Protein AF-A0A497FH61-F1 (afdb_monomer_lite)

pLDDT: mean 89.68, std 10.69, range [43.06, 98.56]

Sequence (73 aa):
IGLSIVQLLSIEKNILHIRDVDIVDGTPLLDIKPYVPQFDERDNARIGWLEKKIARLQISRDDGRFAGKDKEK

Foldseek 3Di:
DDDDDWDFDDDDPPDTDTDPDPDDPPDDDDDDAFDQCVVDPDPPGDRPPCVVVNVCPVVDDDPCPPPDPPDDD

Secondary structure (DSSP, 8-state):
------EEEEEETTEEEEES----TTPPP-------TTTS--TT---GGGTTTGGGTTT----STT-------

Structure (mmCIF, N/CA/C/O backbone):
data_AF-A0A497FH61-F1
#
_entry.id   AF-A0A497FH61-F1
#
loop_
_atom_site.group_PDB
_atom_s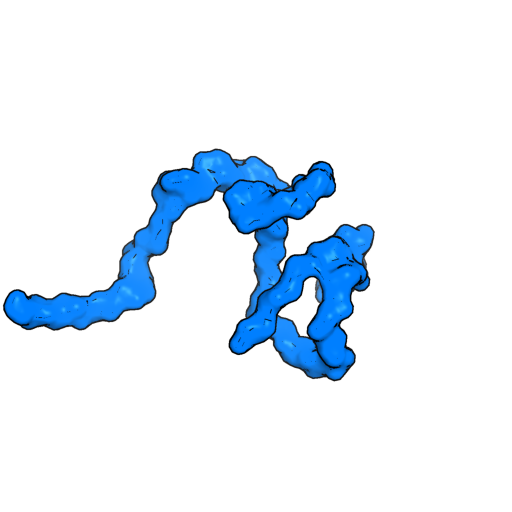ite.id
_atom_site.type_symbol
_atom_site.label_atom_id
_atom_site.label_alt_id
_atom_site.label_comp_id
_atom_site.label_asym_id
_atom_site.label_entity_id
_atom_site.label_seq_id
_atom_site.pdbx_PDB_ins_code
_atom_site.Cartn_x
_atom_site.Cartn_y
_atom_site.Cartn_z
_atom_site.occupancy
_atom_site.B_iso_or_equiv
_atom_site.auth_seq_id
_atom_site.auth_comp_id
_atom_site.auth_asym_id
_atom_site.auth_atom_id
_atom_site.pdbx_PDB_model_num
ATOM 1 N N . ILE A 1 1 ? -0.716 -14.585 10.098 1.00 90.56 1 ILE A N 1
ATOM 2 C CA . ILE A 1 1 ? -0.916 -13.259 9.468 1.00 90.56 1 ILE A CA 1
ATOM 3 C C . ILE A 1 1 ? -1.540 -13.524 8.110 1.00 90.56 1 ILE A C 1
ATOM 5 O O . ILE A 1 1 ? -0.979 -14.334 7.383 1.00 90.56 1 ILE A O 1
ATOM 9 N N . GLY A 1 2 ? -2.713 -12.955 7.828 1.00 94.56 2 GLY A N 1
ATOM 10 C CA . GLY A 1 2 ? -3.345 -13.057 6.508 1.00 94.56 2 GLY A CA 1
ATOM 11 C C . GLY A 1 2 ? -2.722 -12.069 5.521 1.00 94.56 2 GLY A C 1
ATOM 12 O O . GLY A 1 2 ? -2.212 -11.030 5.941 1.00 94.56 2 GLY A O 1
ATOM 13 N N . LEU A 1 3 ? -2.747 -12.406 4.233 1.00 94.38 3 LEU A N 1
ATOM 14 C CA . LEU A 1 3 ? -2.283 -11.551 3.143 1.00 94.38 3 LEU A CA 1
ATOM 15 C C . LEU A 1 3 ? -3.302 -11.625 2.010 1.00 94.38 3 LEU A C 1
ATOM 17 O O . LEU A 1 3 ? -3.565 -12.712 1.505 1.00 94.38 3 LEU A O 1
ATOM 21 N N . SER A 1 4 ? -3.817 -10.469 1.603 1.00 93.44 4 SER A N 1
ATOM 22 C CA . SER A 1 4 ? -4.779 -10.347 0.507 1.00 93.44 4 SER A CA 1
ATOM 23 C C . SER A 1 4 ? -4.267 -9.316 -0.495 1.00 93.44 4 SER A C 1
ATOM 25 O O . SER A 1 4 ? -3.829 -8.228 -0.110 1.00 93.44 4 SER A O 1
ATOM 27 N N . ILE A 1 5 ? -4.318 -9.649 -1.785 1.00 93.62 5 ILE A N 1
ATOM 28 C CA . ILE A 1 5 ? -4.042 -8.708 -2.875 1.00 93.62 5 ILE A CA 1
ATOM 29 C C . ILE A 1 5 ? -5.378 -8.128 -3.326 1.00 93.62 5 ILE A C 1
ATOM 31 O O . ILE A 1 5 ? -6.220 -8.844 -3.859 1.00 93.62 5 ILE A O 1
ATOM 35 N N . VAL A 1 6 ? -5.551 -6.826 -3.120 1.00 95.06 6 VAL A N 1
ATOM 36 C CA . VAL A 1 6 ? -6.814 -6.119 -3.361 1.00 95.06 6 VAL A CA 1
ATOM 37 C C . VAL A 1 6 ? -6.641 -5.041 -4.421 1.00 95.06 6 VAL A C 1
ATOM 39 O O . VAL A 1 6 ? -5.553 -4.484 -4.596 1.00 95.06 6 VAL A O 1
ATOM 42 N N . GLN A 1 7 ? -7.726 -4.702 -5.113 1.00 94.81 7 GLN A N 1
ATOM 43 C CA . GLN A 1 7 ? -7.721 -3.567 -6.029 1.00 94.81 7 GLN A CA 1
ATOM 44 C C . GLN A 1 7 ? -8.094 -2.284 -5.288 1.00 94.81 7 GLN A C 1
ATOM 46 O O . GLN A 1 7 ? -9.178 -2.179 -4.718 1.00 94.81 7 GLN A O 1
ATOM 51 N N . LEU A 1 8 ? -7.218 -1.280 -5.367 1.00 95.81 8 LEU A N 1
ATOM 52 C CA . LEU A 1 8 ? -7.490 0.072 -4.888 1.00 95.81 8 LEU A CA 1
ATOM 53 C C . LEU A 1 8 ? -8.386 0.827 -5.879 1.00 95.81 8 LEU A C 1
ATOM 55 O O . LEU A 1 8 ? -8.042 0.965 -7.053 1.00 95.81 8 LEU A O 1
ATOM 59 N N . LEU A 1 9 ? -9.520 1.329 -5.393 1.00 97.00 9 LEU A N 1
ATOM 60 C CA . LEU A 1 9 ? -10.508 2.073 -6.176 1.00 97.00 9 LEU A CA 1
ATOM 61 C C . LEU A 1 9 ? -10.332 3.585 -6.019 1.00 97.00 9 LEU A C 1
ATOM 63 O O . LEU A 1 9 ? -10.284 4.309 -7.013 1.00 97.00 9 LEU A O 1
ATOM 67 N N . SER A 1 10 ? -10.200 4.065 -4.782 1.00 98.00 10 SER A N 1
ATOM 68 C CA . SER A 1 10 ? -9.982 5.481 -4.480 1.00 98.00 10 SER A CA 1
ATOM 69 C C . SER A 1 10 ? -9.290 5.674 -3.129 1.00 98.00 10 SER A C 1
ATOM 71 O O . SER A 1 10 ? -9.208 4.762 -2.302 1.00 98.00 10 SER A O 1
ATOM 73 N N . ILE A 1 11 ?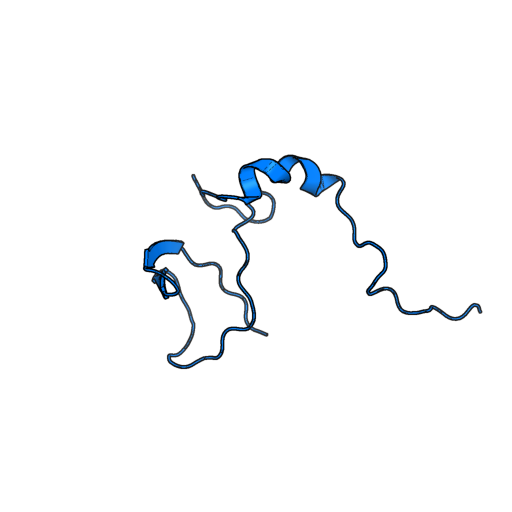 -8.761 6.882 -2.929 1.00 97.19 11 ILE A N 1
ATOM 74 C CA . ILE A 1 11 ? -8.116 7.313 -1.689 1.00 97.19 11 ILE A CA 1
ATOM 75 C C . ILE A 1 11 ? -8.832 8.569 -1.204 1.00 97.19 11 ILE A C 1
ATOM 77 O O . ILE A 1 11 ? -8.885 9.568 -1.920 1.00 97.19 11 ILE A O 1
ATOM 81 N N . GLU A 1 12 ? -9.326 8.536 0.028 1.00 98.56 12 GLU A N 1
ATOM 82 C CA . GLU A 1 12 ? -9.990 9.658 0.687 1.00 98.56 12 GLU A CA 1
ATOM 83 C C . GLU A 1 12 ? -9.323 9.920 2.036 1.00 98.56 12 GLU A C 1
ATOM 85 O O . GLU A 1 12 ? -9.617 9.271 3.038 1.00 98.56 12 GLU A O 1
ATOM 90 N N . LYS A 1 13 ? -8.392 10.882 2.070 1.00 97.81 13 LYS A N 1
ATOM 91 C CA . LYS A 1 13 ? -7.531 11.145 3.238 1.00 97.81 13 LYS A CA 1
ATOM 92 C C . LYS A 1 13 ? -6.804 9.865 3.684 1.00 97.81 13 LYS A C 1
ATOM 94 O O . LYS A 1 13 ? -5.853 9.452 3.032 1.00 97.81 13 LYS A O 1
ATOM 99 N N . ASN A 1 14 ? -7.239 9.262 4.789 1.00 97.38 14 ASN A N 1
ATOM 100 C CA . ASN A 1 14 ? -6.685 8.051 5.389 1.00 97.38 14 ASN A CA 1
ATOM 101 C C . ASN A 1 14 ? -7.560 6.805 5.152 1.00 97.38 14 ASN A C 1
ATOM 103 O O . ASN A 1 14 ? -7.328 5.780 5.789 1.00 97.38 14 ASN A O 1
ATOM 107 N N . ILE A 1 15 ? -8.567 6.898 4.280 1.00 98.12 15 ILE A N 1
ATOM 108 C CA . ILE A 1 15 ? -9.463 5.801 3.911 1.00 98.12 15 ILE A CA 1
ATOM 109 C C . ILE A 1 15 ? -9.099 5.320 2.506 1.00 98.12 15 ILE A C 1
ATOM 111 O O . ILE A 1 15 ? -8.993 6.115 1.569 1.00 98.12 15 ILE A O 1
ATOM 115 N N . LEU A 1 16 ? -8.910 4.009 2.368 1.00 97.75 16 LEU A N 1
ATOM 116 C CA . LEU A 1 16 ? -8.715 3.337 1.088 1.00 97.75 16 LEU A CA 1
ATOM 117 C C . LEU A 1 16 ? -9.984 2.563 0.751 1.00 97.75 16 LEU A C 1
ATOM 119 O O . LEU A 1 16 ? -10.366 1.653 1.484 1.00 97.75 16 LEU A O 1
ATOM 123 N N . HIS A 1 17 ? -10.613 2.903 -0.369 1.00 98.12 17 HIS A N 1
ATOM 124 C CA . HIS A 1 17 ? -11.732 2.131 -0.898 1.00 98.12 17 HIS A CA 1
ATOM 125 C C . HIS A 1 17 ? -11.169 1.018 -1.777 1.00 98.12 17 HIS A C 1
ATOM 127 O O . 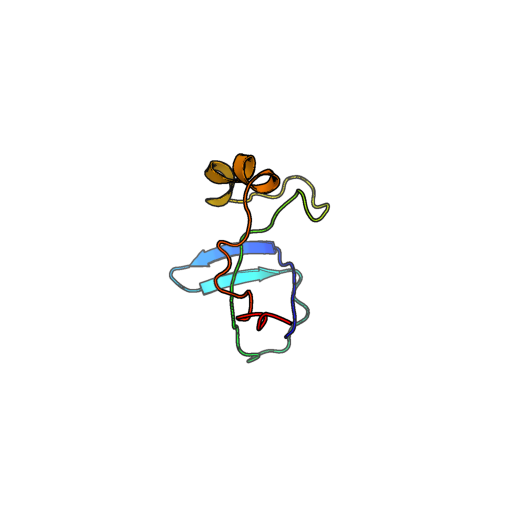HIS A 1 17 ? -10.458 1.296 -2.746 1.00 98.12 17 HIS A O 1
ATOM 133 N N . ILE A 1 18 ? -11.448 -0.237 -1.428 1.00 97.56 18 ILE A N 1
ATOM 134 C CA . ILE A 1 18 ? -10.860 -1.422 -2.067 1.00 97.56 18 ILE A CA 1
ATOM 135 C C . ILE A 1 18 ? -11.936 -2.419 -2.507 1.00 97.56 18 ILE A C 1
ATOM 137 O O . ILE A 1 18 ? -13.059 -2.394 -2.008 1.00 97.56 18 ILE A O 1
ATOM 141 N N . ARG A 1 19 ? -11.579 -3.322 -3.422 1.00 96.44 19 ARG A N 1
ATOM 142 C CA . ARG A 1 19 ? -12.373 -4.510 -3.775 1.00 96.44 19 ARG A CA 1
ATOM 143 C C . ARG A 1 19 ? -11.498 -5.759 -3.860 1.00 96.44 19 ARG A C 1
ATOM 145 O O . ARG A 1 19 ? -10.277 -5.660 -3.760 1.00 96.44 19 ARG A O 1
ATOM 152 N N . ASP A 1 20 ? -12.136 -6.902 -4.094 1.00 94.62 20 ASP A N 1
ATOM 153 C CA . ASP A 1 20 ? -11.508 -8.230 -4.154 1.00 94.62 20 ASP A CA 1
ATOM 154 C C . ASP A 1 20 ? -10.925 -8.664 -2.794 1.00 94.62 20 ASP A C 1
ATOM 156 O O . ASP A 1 20 ? -9.863 -9.274 -2.723 1.00 94.62 20 ASP A O 1
ATOM 160 N N . VAL A 1 21 ? -11.613 -8.302 -1.702 1.00 94.06 21 VAL A N 1
ATOM 161 C CA . VAL A 1 21 ? -11.209 -8.597 -0.320 1.00 94.06 21 VAL A CA 1
ATOM 162 C C . VAL A 1 21 ? -11.928 -9.832 0.227 1.00 94.06 21 VAL A C 1
ATOM 164 O O . VAL A 1 21 ? -13.131 -10.002 0.038 1.00 94.06 21 VAL A O 1
ATOM 167 N N . ASP A 1 22 ? -11.185 -10.667 0.946 1.00 93.12 22 ASP A N 1
ATOM 168 C CA . ASP A 1 22 ? -11.616 -11.905 1.602 1.00 93.12 22 ASP A CA 1
ATOM 169 C C . ASP A 1 22 ? -11.418 -11.829 3.131 1.00 93.12 22 ASP A C 1
ATOM 171 O O . ASP A 1 22 ? -10.954 -12.763 3.782 1.00 93.12 22 ASP A O 1
ATOM 175 N N . ILE A 1 23 ? -11.760 -10.678 3.717 1.00 94.75 23 ILE A N 1
ATOM 176 C CA . ILE A 1 23 ? -11.501 -10.336 5.121 1.00 94.75 23 ILE A CA 1
ATOM 177 C C . ILE A 1 23 ? -12.817 -9.934 5.797 1.00 94.75 23 ILE A C 1
ATOM 179 O O . ILE A 1 23 ? -13.625 -9.209 5.220 1.00 94.75 23 ILE A O 1
ATOM 183 N N . VAL A 1 24 ? -13.031 -10.396 7.031 1.00 97.00 24 VAL A N 1
ATOM 184 C CA . VAL A 1 24 ? -14.220 -10.057 7.828 1.00 97.00 24 VAL A CA 1
ATOM 185 C C . VAL A 1 24 ? -14.130 -8.619 8.342 1.00 97.00 24 VAL A C 1
ATOM 187 O O . VAL A 1 24 ? -13.047 -8.138 8.689 1.00 97.00 24 VAL A O 1
ATOM 190 N N . ASP A 1 25 ? -15.276 -7.948 8.433 1.00 97.06 25 ASP A N 1
ATOM 191 C CA . ASP A 1 25 ? -15.379 -6.604 9.001 1.00 97.06 25 ASP A CA 1
ATOM 192 C C . ASP A 1 25 ? -14.758 -6.508 10.410 1.00 97.06 25 ASP A C 1
ATOM 194 O O . ASP A 1 25 ? -14.832 -7.438 11.216 1.00 97.06 25 ASP A O 1
ATOM 198 N N . GLY A 1 26 ? -14.098 -5.383 10.689 1.00 96.56 26 GLY A N 1
ATOM 199 C CA . GLY A 1 26 ? -13.381 -5.140 11.945 1.00 96.56 26 GLY A CA 1
ATOM 200 C C . GLY A 1 26 ? -12.038 -5.870 12.108 1.00 96.56 26 GLY A C 1
ATOM 201 O O . GLY A 1 26 ? -11.389 -5.699 13.142 1.00 96.56 26 GLY A O 1
ATOM 202 N N . THR A 1 27 ? -11.580 -6.654 11.121 1.00 97.50 27 THR A N 1
ATOM 203 C CA . THR A 1 27 ? -10.263 -7.317 11.193 1.00 97.50 27 THR A CA 1
ATOM 204 C C . THR A 1 27 ? -9.125 -6.281 11.263 1.00 97.50 27 THR A C 1
ATOM 206 O O . THR A 1 27 ? -9.040 -5.418 10.386 1.00 97.50 27 THR A O 1
ATOM 209 N N . PRO A 1 28 ? -8.210 -6.353 12.254 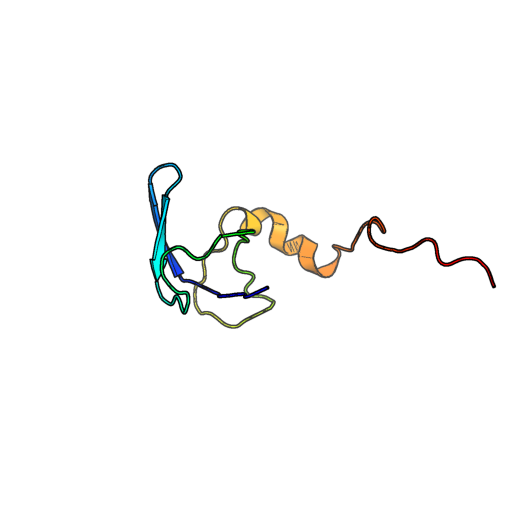1.00 97.75 28 PRO A N 1
ATOM 210 C CA . PRO A 1 28 ? -7.106 -5.401 12.375 1.00 97.75 28 PRO A CA 1
ATOM 211 C C . PRO A 1 28 ? -6.116 -5.459 11.202 1.00 97.75 28 PRO A C 1
ATOM 213 O O . PRO A 1 28 ? -5.631 -6.529 10.831 1.00 97.75 28 PRO A O 1
ATOM 216 N N . LEU A 1 29 ? -5.757 -4.289 10.671 1.00 96.75 29 LEU A N 1
ATOM 217 C CA . LEU A 1 29 ? -4.756 -4.129 9.618 1.00 96.75 29 LEU A CA 1
ATOM 218 C C . LEU A 1 29 ? -3.356 -3.942 10.219 1.00 96.75 29 LEU A C 1
ATOM 220 O O . LEU A 1 29 ? -3.156 -3.083 11.075 1.00 96.75 29 LEU A O 1
ATOM 224 N N . LEU A 1 30 ? -2.383 -4.719 9.738 1.00 97.88 30 LEU A N 1
ATOM 225 C CA . LEU A 1 30 ? -0.991 -4.631 10.195 1.00 97.88 30 LEU A CA 1
ATOM 226 C C . LEU A 1 30 ? -0.105 -3.785 9.278 1.00 97.88 30 LEU A C 1
ATOM 228 O O . LEU A 1 30 ? 0.743 -3.045 9.769 1.00 97.88 30 LEU A O 1
ATOM 232 N N . ASP A 1 31 ? -0.263 -3.913 7.959 1.00 97.19 31 ASP A N 1
ATOM 233 C CA . ASP A 1 31 ? 0.624 -3.276 6.984 1.00 97.19 31 ASP A CA 1
ATOM 234 C C . ASP A 1 31 ? -0.033 -3.165 5.598 1.00 97.19 31 ASP A C 1
ATOM 236 O O . ASP A 1 31 ? -0.918 -3.950 5.258 1.00 97.19 31 ASP A O 1
ATOM 240 N N . ILE A 1 32 ? 0.425 -2.204 4.790 1.00 95.88 32 ILE A N 1
ATOM 241 C CA . ILE A 1 32 ? 0.019 -2.012 3.392 1.00 95.88 32 ILE A CA 1
ATOM 242 C C . ILE A 1 32 ? 1.275 -1.901 2.530 1.00 95.88 32 ILE A C 1
ATOM 244 O O . ILE A 1 32 ? 2.170 -1.097 2.801 1.00 95.88 32 ILE A O 1
ATOM 248 N N . LYS A 1 33 ? 1.311 -2.655 1.428 1.00 93.94 33 LYS A N 1
ATOM 249 C CA . LYS A 1 33 ? 2.381 -2.580 0.428 1.00 93.94 33 LYS A CA 1
ATOM 250 C C . LYS A 1 33 ? 1.809 -2.365 -0.975 1.00 93.94 33 LYS A C 1
ATOM 252 O O . LYS A 1 33 ? 0.715 -2.849 -1.258 1.00 93.94 33 LYS A O 1
ATOM 257 N N . PRO A 1 34 ? 2.527 -1.646 -1.859 1.00 93.75 34 PRO A N 1
ATOM 258 C CA . PRO A 1 34 ? 2.156 -1.583 -3.265 1.00 93.75 34 PRO A CA 1
ATOM 259 C C . PRO A 1 34 ? 2.281 -2.975 -3.895 1.00 93.75 34 PRO A C 1
ATOM 261 O O . PRO A 1 34 ? 3.169 -3.748 -3.531 1.00 93.75 34 PRO A O 1
ATOM 264 N N . TYR A 1 35 ? 1.418 -3.264 -4.866 1.00 93.88 35 TYR A N 1
ATOM 265 C CA . TYR A 1 35 ? 1.508 -4.477 -5.672 1.00 93.88 35 TYR A CA 1
ATOM 266 C C . TYR A 1 35 ? 2.816 -4.515 -6.482 1.00 93.88 35 TYR A C 1
ATOM 268 O O . TYR A 1 35 ? 3.295 -3.475 -6.941 1.00 93.88 35 TYR A O 1
ATOM 276 N N . VAL A 1 36 ? 3.385 -5.711 -6.670 1.00 92.69 36 VAL A N 1
ATOM 277 C CA . VAL A 1 36 ? 4.654 -5.927 -7.385 1.00 92.69 36 VAL A CA 1
ATOM 278 C C . VAL A 1 36 ? 4.433 -6.919 -8.541 1.00 92.69 36 VAL A C 1
ATOM 280 O O . VAL A 1 36 ? 4.426 -8.123 -8.301 1.00 92.69 36 VAL A O 1
ATOM 283 N N . PRO A 1 37 ? 4.297 -6.447 -9.795 1.00 90.50 37 PRO A N 1
ATOM 284 C CA . PRO A 1 37 ? 4.013 -7.281 -10.969 1.00 90.50 37 PRO A CA 1
ATOM 285 C C . PRO A 1 37 ? 5.061 -8.357 -11.267 1.00 90.50 37 PRO A C 1
ATOM 287 O O . PRO A 1 37 ? 4.797 -9.302 -11.989 1.00 90.50 37 PRO A O 1
ATOM 290 N N . GLN A 1 38 ? 6.277 -8.219 -10.742 1.00 88.12 38 GLN A N 1
ATOM 291 C CA . GLN A 1 38 ? 7.331 -9.223 -10.891 1.00 88.12 38 GLN A CA 1
ATOM 292 C C . GLN A 1 38 ? 7.099 -10.468 -10.025 1.00 88.12 38 GLN A C 1
ATOM 294 O O . GLN A 1 38 ? 7.792 -11.463 -10.219 1.00 88.12 38 GLN A O 1
ATOM 299 N N . PHE A 1 39 ? 6.198 -10.401 -9.042 1.00 87.69 39 PHE A N 1
ATOM 300 C CA . PHE A 1 39 ? 5.917 -11.501 -8.117 1.00 87.69 39 PHE A CA 1
ATOM 301 C C . PHE A 1 39 ? 4.568 -12.174 -8.363 1.00 87.69 39 PHE A C 1
ATOM 303 O O . PHE A 1 39 ? 4.331 -13.237 -7.798 1.00 87.69 39 PHE A O 1
ATOM 310 N N . ASP A 1 40 ? 3.697 -11.563 -9.165 1.00 88.94 40 ASP A N 1
ATOM 311 C CA . ASP A 1 40 ? 2.346 -12.049 -9.430 1.00 88.94 40 ASP A CA 1
ATOM 312 C C . ASP A 1 40 ? 1.820 -11.458 -10.753 1.00 88.94 40 ASP A C 1
ATOM 314 O O . ASP A 1 40 ? 2.239 -10.372 -11.175 1.00 88.94 40 ASP A O 1
ATOM 318 N N . GLU A 1 41 ? 0.880 -12.136 -11.405 1.00 86.25 41 GLU A N 1
ATOM 319 C CA . GLU A 1 41 ? 0.362 -11.770 -12.725 1.00 86.25 41 GLU A CA 1
ATOM 320 C C . GLU A 1 41 ? -0.995 -11.057 -12.620 1.00 86.25 41 GLU A C 1
ATOM 322 O O . GLU A 1 41 ? -2.055 -11.658 -12.440 1.00 86.25 41 GLU A O 1
ATOM 327 N N . ARG A 1 42 ? -0.965 -9.729 -12.771 1.00 86.00 42 ARG A N 1
ATOM 328 C CA . ARG A 1 42 ? -2.150 -8.874 -12.918 1.00 86.00 42 ARG A CA 1
ATOM 329 C C . ARG A 1 42 ? -1.914 -7.907 -14.066 1.00 86.00 42 ARG A C 1
ATOM 331 O O . ARG A 1 42 ? -0.981 -7.100 -14.026 1.00 86.00 42 ARG A O 1
ATOM 338 N N . ASP A 1 43 ? -2.796 -7.949 -15.054 1.00 85.44 43 ASP A N 1
ATOM 339 C CA . ASP A 1 43 ? -2.708 -7.067 -16.210 1.00 85.44 43 ASP A CA 1
ATOM 340 C C . ASP A 1 43 ? -2.873 -5.597 -15.814 1.00 85.44 43 ASP A C 1
ATOM 342 O O . ASP A 1 43 ? -3.759 -5.229 -15.039 1.00 85.44 43 ASP A O 1
ATOM 346 N N . ASN A 1 44 ? -2.031 -4.737 -16.393 1.00 85.56 44 ASN A N 1
ATOM 347 C CA . ASN A 1 44 ? -2.117 -3.276 -16.286 1.00 85.56 44 ASN A CA 1
ATOM 348 C C . ASN A 1 44 ? -2.127 -2.726 -14.845 1.00 85.56 44 ASN A C 1
ATOM 350 O O . ASN A 1 44 ? -2.680 -1.653 -14.580 1.00 85.56 44 ASN A O 1
ATOM 354 N N . ALA A 1 45 ? -1.505 -3.436 -13.900 1.00 91.19 45 ALA A N 1
ATOM 355 C CA . ALA A 1 45 ? -1.420 -2.988 -12.518 1.00 91.19 45 ALA A CA 1
ATOM 356 C C . ALA A 1 45 ? -0.579 -1.705 -12.391 1.00 91.19 45 ALA A C 1
ATOM 358 O O . ALA A 1 45 ? 0.585 -1.645 -12.792 1.00 91.19 45 ALA A O 1
ATOM 359 N N . ARG A 1 46 ? -1.157 -0.674 -11.766 1.00 91.38 46 ARG A N 1
ATOM 360 C CA . ARG A 1 46 ? -0.427 0.534 -11.361 1.00 91.38 46 ARG A CA 1
ATOM 361 C C . ARG A 1 46 ? 0.254 0.287 -10.022 1.00 91.38 46 ARG A C 1
ATOM 363 O O . ARG A 1 46 ? -0.400 -0.107 -9.061 1.00 91.38 46 ARG A O 1
ATOM 370 N N . ILE A 1 47 ? 1.547 0.587 -9.945 1.00 92.50 47 ILE A N 1
ATOM 371 C CA . ILE A 1 47 ? 2.370 0.324 -8.749 1.00 92.50 47 ILE A CA 1
ATOM 372 C C . ILE A 1 47 ? 2.779 1.615 -8.017 1.00 92.50 47 ILE A C 1
ATOM 374 O O . ILE A 1 47 ? 3.456 1.580 -6.987 1.00 92.50 47 ILE A O 1
ATOM 378 N N . GLY A 1 48 ? 2.347 2.772 -8.529 1.00 90.25 48 GLY A N 1
ATOM 379 C CA . GLY A 1 48 ? 2.414 4.058 -7.840 1.00 90.25 48 GLY A CA 1
ATOM 380 C C . GLY A 1 48 ? 3.844 4.480 -7.513 1.00 90.25 48 GLY A C 1
ATOM 381 O O . GLY A 1 48 ? 4.709 4.542 -8.381 1.00 90.25 48 GLY A O 1
ATOM 382 N N . TRP A 1 49 ? 4.133 4.771 -6.241 1.00 89.50 49 TRP A N 1
ATOM 383 C CA . TRP A 1 49 ? 5.477 5.212 -5.839 1.00 89.50 49 TRP A CA 1
ATOM 384 C C . TRP A 1 49 ? 6.568 4.158 -6.081 1.00 89.50 49 TRP A C 1
ATOM 386 O O . TRP A 1 49 ? 7.754 4.505 -6.098 1.00 89.50 49 TRP A O 1
ATOM 396 N N . LEU A 1 50 ? 6.194 2.884 -6.256 1.00 92.62 50 LEU A N 1
ATOM 397 C CA . LEU A 1 50 ? 7.139 1.813 -6.544 1.00 92.62 50 LEU A CA 1
ATOM 398 C C . LEU A 1 50 ? 7.716 1.918 -7.963 1.00 92.62 50 LEU A C 1
ATOM 400 O O . LEU A 1 50 ? 8.839 1.465 -8.171 1.00 92.62 50 LEU A O 1
ATOM 404 N N . GLU A 1 51 ? 7.037 2.591 -8.901 1.00 91.50 51 GLU A N 1
ATOM 405 C CA . GLU A 1 51 ? 7.486 2.757 -10.297 1.00 91.50 51 GLU A CA 1
ATOM 406 C C . GLU A 1 51 ? 8.930 3.272 -10.372 1.00 91.50 51 GLU A C 1
ATOM 408 O O . GLU A 1 51 ? 9.761 2.735 -11.099 1.00 91.50 51 GLU A O 1
ATOM 413 N N . LYS A 1 52 ? 9.283 4.242 -9.520 1.00 90.62 52 LYS A N 1
ATOM 414 C CA . LYS A 1 52 ? 10.623 4.859 -9.485 1.00 90.62 52 LYS A CA 1
ATOM 415 C C . LYS A 1 52 ? 11.708 3.970 -8.873 1.00 90.62 52 LYS A C 1
ATOM 417 O O . LYS A 1 52 ? 12.887 4.316 -8.918 1.00 90.62 52 LYS A O 1
ATOM 422 N N . LYS A 1 53 ? 11.327 2.879 -8.209 1.00 90.00 53 LYS A N 1
ATOM 423 C CA . LYS A 1 53 ? 12.242 2.008 -7.456 1.00 90.00 53 LYS A CA 1
ATOM 424 C C . LYS A 1 53 ? 12.269 0.577 -7.981 1.00 90.00 53 LYS A C 1
ATOM 426 O O . LYS A 1 53 ? 13.165 -0.163 -7.582 1.00 90.00 53 LYS A O 1
ATOM 431 N N . ILE A 1 54 ? 11.347 0.208 -8.871 1.00 89.81 54 ILE A N 1
ATOM 432 C CA . ILE A 1 54 ? 11.144 -1.171 -9.319 1.00 89.81 54 ILE A CA 1
ATOM 433 C C . ILE A 1 54 ? 12.409 -1.782 -9.941 1.00 89.81 54 ILE A C 1
ATOM 435 O O . ILE A 1 54 ? 12.712 -2.944 -9.705 1.00 89.81 54 ILE A O 1
ATOM 439 N N . ALA A 1 55 ? 13.229 -0.977 -10.625 1.00 88.25 55 ALA A N 1
ATOM 440 C CA . ALA A 1 55 ? 14.487 -1.428 -11.223 1.00 88.25 55 ALA A CA 1
ATOM 441 C C . ALA A 1 55 ? 15.491 -1.997 -10.200 1.00 88.25 55 ALA A C 1
ATOM 443 O O . ALA A 1 55 ? 16.348 -2.802 -10.553 1.00 88.25 55 ALA A O 1
ATOM 444 N N . ARG A 1 56 ? 15.388 -1.606 -8.921 1.00 89.75 56 ARG A N 1
ATOM 445 C CA . ARG A 1 56 ? 16.280 -2.092 -7.860 1.00 89.75 56 ARG A CA 1
ATOM 446 C C . ARG A 1 56 ? 15.857 -3.430 -7.262 1.00 89.75 56 ARG A C 1
ATOM 448 O O . ARG A 1 56 ? 16.628 -3.974 -6.482 1.00 89.75 56 ARG A O 1
ATOM 455 N N . LEU A 1 57 ? 14.685 -3.972 -7.605 1.00 88.69 57 LEU A N 1
ATOM 456 C CA . LEU A 1 57 ? 14.190 -5.226 -7.019 1.00 88.69 57 LEU A CA 1
ATOM 457 C C . LEU A 1 57 ? 15.197 -6.372 -7.117 1.00 88.69 57 LEU A C 1
ATOM 459 O O . LEU A 1 57 ? 15.414 -7.062 -6.131 1.00 88.69 57 LEU A O 1
ATOM 463 N N . GLN A 1 58 ? 15.854 -6.524 -8.269 1.00 85.75 58 GLN A N 1
ATOM 464 C CA . GLN A 1 58 ? 16.785 -7.630 -8.524 1.00 85.75 58 GLN A CA 1
ATOM 465 C C . GLN A 1 58 ? 18.084 -7.545 -7.708 1.00 85.75 58 GLN A C 1
ATOM 467 O O . GLN A 1 58 ? 18.746 -8.555 -7.486 1.00 85.75 58 GLN A O 1
ATOM 472 N N . ILE A 1 59 ? 18.460 -6.344 -7.264 1.00 90.31 59 ILE A N 1
ATOM 473 C CA . ILE A 1 59 ? 19.706 -6.099 -6.522 1.00 90.31 59 ILE A CA 1
ATOM 474 C C . ILE A 1 59 ? 19.464 -5.804 -5.040 1.00 90.31 59 ILE A C 1
ATOM 476 O O . ILE A 1 59 ? 20.406 -5.791 -4.252 1.00 90.31 59 ILE A O 1
ATOM 480 N N . SER A 1 60 ? 18.214 -5.539 -4.657 1.00 89.31 60 SER A N 1
ATOM 481 C CA . SER A 1 60 ? 17.848 -5.228 -3.283 1.00 89.31 60 SER A CA 1
ATOM 482 C C . SER A 1 60 ? 17.938 -6.487 -2.435 1.00 89.31 60 SER A C 1
ATOM 484 O O . SER A 1 60 ? 17.348 -7.514 -2.762 1.00 89.31 60 SER A O 1
ATOM 486 N N . ARG A 1 61 ? 18.653 -6.398 -1.318 1.00 87.44 61 ARG A N 1
ATOM 487 C CA . ARG A 1 61 ? 18.759 -7.464 -0.322 1.00 87.44 61 ARG A CA 1
ATOM 488 C C . ARG A 1 61 ? 18.585 -6.872 1.066 1.00 87.44 61 ARG A C 1
ATOM 490 O O . ARG A 1 61 ? 18.781 -5.671 1.247 1.00 87.44 61 ARG A O 1
ATOM 497 N N . ASP A 1 62 ? 18.182 -7.722 2.003 1.00 89.75 62 ASP A N 1
ATOM 498 C CA . ASP A 1 62 ? 18.190 -7.372 3.419 1.00 89.75 62 ASP A CA 1
ATOM 499 C C . ASP A 1 62 ? 19.590 -6.896 3.831 1.00 89.75 62 ASP A C 1
ATOM 501 O O . ASP A 1 6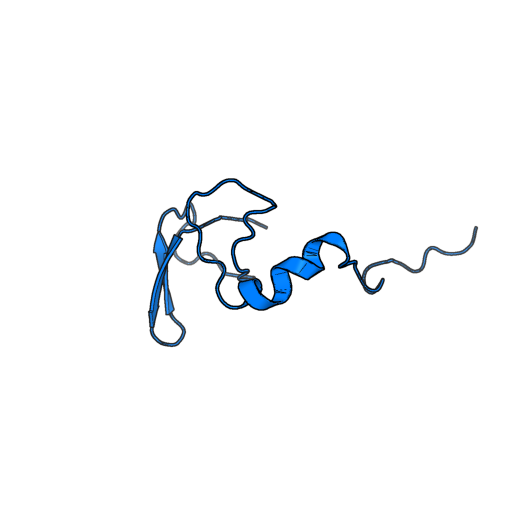2 ? 20.599 -7.431 3.366 1.00 89.75 62 ASP A O 1
ATOM 505 N N . ASP A 1 63 ? 19.644 -5.887 4.693 1.00 88.56 63 ASP A N 1
ATOM 506 C CA . ASP A 1 63 ? 20.890 -5.330 5.228 1.00 88.56 63 ASP A CA 1
ATOM 507 C C . ASP A 1 63 ? 21.424 -6.136 6.428 1.00 88.56 63 ASP A C 1
ATOM 509 O O . ASP A 1 63 ? 22.349 -5.703 7.113 1.00 88.56 63 ASP A O 1
ATOM 513 N N . GLY A 1 64 ? 20.865 -7.324 6.678 1.00 88.19 64 GLY A N 1
ATOM 514 C CA . GLY A 1 64 ? 21.271 -8.237 7.741 1.00 88.19 64 GLY A CA 1
ATOM 515 C C . GLY A 1 64 ? 20.628 -7.930 9.090 1.00 88.19 64 GLY A C 1
ATOM 516 O O . GLY A 1 64 ? 20.966 -8.575 10.080 1.00 88.19 64 GLY A O 1
ATOM 517 N N . ARG A 1 65 ? 19.684 -6.982 9.166 1.00 86.69 65 ARG A N 1
ATOM 518 C CA . ARG A 1 65 ? 19.011 -6.600 10.422 1.00 86.69 65 ARG A CA 1
ATOM 519 C C . ARG A 1 65 ? 18.187 -7.718 11.054 1.00 86.69 65 ARG A C 1
ATOM 521 O O . ARG A 1 65 ? 17.865 -7.624 12.239 1.00 86.69 65 ARG A O 1
ATOM 528 N N . PHE A 1 66 ? 17.848 -8.746 10.281 1.00 85.06 66 PHE A N 1
ATOM 529 C CA . PHE A 1 66 ? 17.103 -9.917 10.745 1.00 85.06 66 PHE A CA 1
ATOM 530 C C . PHE A 1 66 ? 17.958 -11.184 10.825 1.00 85.06 66 PHE A C 1
ATOM 532 O O . PHE A 1 66 ? 17.473 -12.206 11.312 1.00 85.06 66 PHE A O 1
ATOM 539 N N . ALA A 1 67 ? 19.219 -11.135 10.381 1.00 83.25 67 ALA A N 1
ATOM 540 C CA . ALA A 1 67 ? 20.148 -12.230 10.601 1.00 83.25 67 ALA A CA 1
ATOM 541 C C . ALA A 1 67 ? 20.474 -12.279 12.100 1.00 83.25 67 ALA A C 1
ATOM 543 O O . ALA A 1 67 ? 21.011 -11.329 12.675 1.00 83.25 67 ALA A O 1
ATOM 544 N N . GLY A 1 68 ? 20.105 -13.380 12.758 1.00 70.88 68 GLY A N 1
ATOM 545 C CA . GLY A 1 68 ? 20.559 -13.646 14.116 1.00 70.88 68 GLY A CA 1
ATOM 546 C C . GLY A 1 68 ? 22.086 -13.611 14.160 1.00 70.88 68 GLY A C 1
ATOM 547 O O . GLY A 1 68 ? 22.752 -13.897 13.167 1.00 70.88 68 GLY A O 1
ATOM 548 N N . LYS A 1 69 ? 22.662 -13.265 15.316 1.00 64.62 69 LYS A N 1
ATOM 549 C CA . LYS A 1 69 ? 24.080 -13.551 15.551 1.00 64.62 69 LYS A CA 1
ATOM 550 C C . LYS A 1 69 ? 24.234 -15.068 15.558 1.00 64.62 69 LYS A C 1
ATOM 552 O O . LYS A 1 69 ? 24.097 -15.681 16.617 1.00 64.62 69 LYS A O 1
ATOM 557 N N . ASP A 1 70 ? 24.471 -15.667 14.398 1.00 64.69 70 ASP A N 1
ATOM 558 C CA . ASP A 1 70 ? 24.928 -17.042 14.337 1.00 64.69 70 ASP A CA 1
ATOM 559 C C . ASP A 1 70 ? 26.266 -1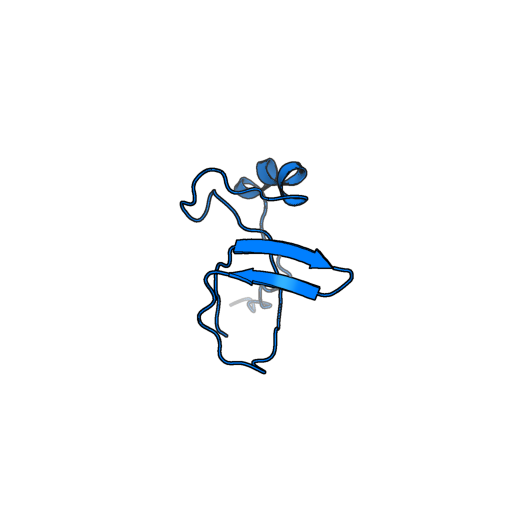7.067 15.065 1.00 64.69 70 ASP A C 1
ATOM 561 O O . ASP A 1 70 ? 27.263 -16.481 14.644 1.00 64.69 70 ASP A O 1
ATOM 565 N N . LYS A 1 71 ? 26.215 -17.640 16.269 1.00 54.81 71 LYS A N 1
ATOM 566 C CA . LYS A 1 71 ? 27.380 -17.903 17.090 1.00 54.81 71 LYS A CA 1
ATOM 567 C C . LYS A 1 71 ? 28.320 -18.759 16.255 1.00 54.81 71 LYS A C 1
ATOM 569 O O . LYS A 1 71 ? 27.911 -19.826 15.800 1.00 54.81 71 LYS A O 1
ATOM 574 N N . GLU A 1 72 ? 29.549 -18.281 16.097 1.00 49.09 72 GLU A N 1
ATOM 575 C CA . GLU A 1 72 ? 30.696 -19.092 15.703 1.00 49.09 72 GLU A CA 1
ATOM 576 C C . GLU A 1 72 ? 30.595 -20.463 16.390 1.00 49.09 72 GLU A C 1
ATOM 578 O O . GLU A 1 72 ? 30.515 -20.557 17.621 1.00 49.09 72 GLU A O 1
ATOM 583 N N . LYS A 1 73 ? 30.518 -21.515 15.578 1.00 43.06 73 LYS A N 1
ATOM 584 C CA . LYS A 1 73 ? 30.889 -22.870 15.967 1.00 43.06 73 LYS A CA 1
ATOM 585 C C . LYS A 1 73 ? 32.182 -23.209 15.255 1.00 43.06 73 LYS A C 1
ATOM 587 O O . LYS A 1 73 ? 32.267 -22.878 14.052 1.00 43.06 73 LYS A O 1
#

Radius of gyration: 16.66 Å; chains: 1; bounding box: 46×34×33 Å